Protein AF-A0A6S6R0I8-F1 (afdb_monomer)

Solvent-accessible surfa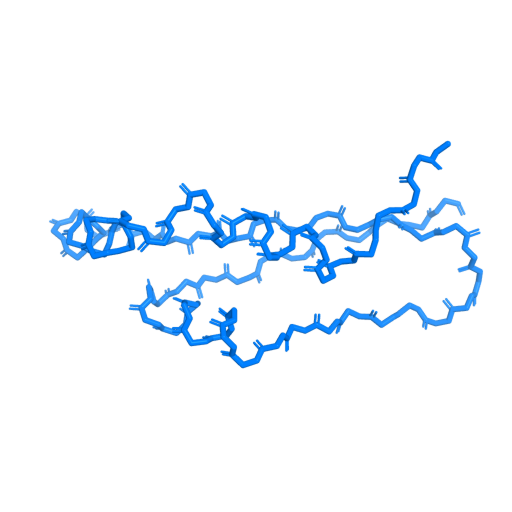ce area (backbone atoms only — not comparable to full-atom values): 4836 Å² total; per-residue (Å²): 130,90,85,72,59,67,62,58,55,53,52,52,53,46,69,74,43,61,93,42,49,69,57,54,41,54,52,22,74,74,66,80,48,82,44,70,50,80,44,73,56,76,43,92,58,97,63,87,83,81,87,78,80,56,68,73,59,50,52,49,36,57,74,52,68,37,45,82,44,78,52,80,49,79,116

Structure (mmCIF, N/CA/C/O backbone):
data_AF-A0A6S6R0I8-F1
#
_entry.id   AF-A0A6S6R0I8-F1
#
loop_
_atom_site.group_PDB
_atom_site.id
_atom_site.type_symbol
_atom_site.label_atom_id
_atom_site.label_alt_id
_atom_site.label_comp_id
_atom_site.label_asym_id
_atom_site.label_entity_id
_atom_site.label_seq_id
_atom_site.pdbx_PDB_ins_code
_atom_site.Cartn_x
_atom_site.Cartn_y
_atom_site.Cartn_z
_atom_site.occupancy
_atom_site.B_iso_or_equiv
_atom_site.auth_seq_id
_atom_site.auth_comp_id
_atom_site.auth_asym_id
_atom_site.auth_atom_id
_atom_site.pdbx_PDB_model_num
ATOM 1 N N . MET A 1 1 ? 19.192 11.592 -13.289 1.00 46.50 1 MET A N 1
ATOM 2 C CA . MET A 1 1 ? 17.912 10.978 -12.912 1.00 46.50 1 MET A CA 1
ATOM 3 C C . MET A 1 1 ? 18.282 10.003 -11.828 1.00 46.50 1 MET A C 1
ATOM 5 O O . MET A 1 1 ? 19.061 9.102 -12.113 1.00 46.50 1 MET A O 1
ATOM 9 N N . ASP A 1 2 ? 17.917 10.294 -10.585 1.00 51.69 2 ASP A N 1
ATOM 10 C CA . ASP A 1 2 ? 18.208 9.355 -9.513 1.00 51.69 2 ASP A CA 1
ATOM 11 C C . ASP A 1 2 ? 17.248 8.183 -9.719 1.00 51.69 2 ASP A C 1
ATOM 13 O O . ASP A 1 2 ? 16.034 8.343 -9.627 1.00 51.69 2 ASP A O 1
ATOM 17 N N . GLU A 1 3 ? 17.784 7.037 -10.117 1.00 55.78 3 GLU A N 1
ATOM 18 C CA . GLU A 1 3 ? 17.022 5.805 -10.266 1.00 55.78 3 GLU A CA 1
ATOM 19 C C . GLU A 1 3 ? 16.941 5.174 -8.875 1.00 55.78 3 GLU A C 1
ATOM 21 O O . GLU A 1 3 ? 17.938 4.690 -8.339 1.00 55.78 3 GLU A O 1
ATOM 26 N N . TRP A 1 4 ? 15.779 5.289 -8.236 1.00 64.56 4 TRP A N 1
ATOM 27 C CA . TRP A 1 4 ? 15.556 4.743 -6.902 1.00 64.56 4 TRP A CA 1
ATOM 28 C C . TRP A 1 4 ? 14.862 3.397 -7.051 1.00 64.56 4 TRP A C 1
ATOM 30 O O . TRP A 1 4 ? 13.825 3.291 -7.707 1.00 64.56 4 TRP A O 1
ATOM 40 N N . ASP A 1 5 ? 15.440 2.368 -6.436 1.00 76.19 5 ASP A N 1
ATOM 41 C CA . ASP A 1 5 ? 14.797 1.063 -6.328 1.00 76.19 5 ASP A CA 1
ATOM 42 C C . ASP A 1 5 ? 13.450 1.242 -5.610 1.00 76.19 5 ASP A C 1
ATOM 44 O O . ASP A 1 5 ? 13.391 1.809 -4.514 1.00 76.19 5 ASP A O 1
ATOM 48 N N . LEU A 1 6 ? 12.371 0.753 -6.232 1.00 78.38 6 LEU A N 1
ATOM 49 C CA . LEU A 1 6 ? 11.016 0.776 -5.680 1.00 78.38 6 LEU A CA 1
ATOM 50 C C . LEU A 1 6 ? 10.996 0.284 -4.230 1.00 78.38 6 LEU A C 1
ATOM 52 O O . LEU A 1 6 ? 10.285 0.845 -3.401 1.00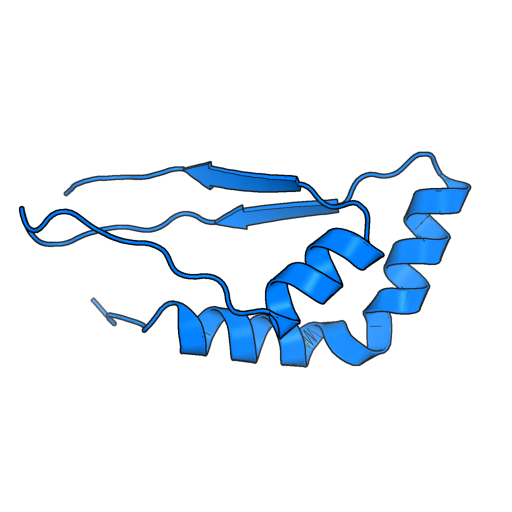 78.38 6 LEU A O 1
ATOM 56 N N . LYS A 1 7 ? 11.809 -0.727 -3.906 1.00 82.00 7 LYS A N 1
ATOM 57 C CA . LYS A 1 7 ? 11.904 -1.252 -2.548 1.00 82.00 7 LYS A CA 1
ATOM 58 C C . LYS A 1 7 ? 12.348 -0.193 -1.540 1.00 82.00 7 LYS A C 1
ATOM 60 O O . LYS A 1 7 ? 11.745 -0.091 -0.480 1.00 82.00 7 LYS A O 1
ATOM 65 N N . VAL A 1 8 ? 13.366 0.601 -1.872 1.00 85.44 8 VAL A N 1
ATOM 66 C CA . VAL A 1 8 ? 13.890 1.648 -0.978 1.00 85.44 8 VAL A CA 1
ATOM 67 C C . VAL A 1 8 ? 12.817 2.699 -0.715 1.00 85.44 8 VAL A C 1
ATOM 69 O O . VAL A 1 8 ? 12.594 3.072 0.431 1.00 85.44 8 VAL A O 1
ATOM 72 N N . ILE A 1 9 ? 12.090 3.108 -1.757 1.00 85.31 9 ILE A N 1
ATOM 73 C CA . ILE A 1 9 ? 10.996 4.078 -1.625 1.00 85.31 9 ILE A CA 1
ATOM 74 C C . ILE A 1 9 ? 9.882 3.530 -0.725 1.00 85.31 9 ILE A C 1
ATOM 76 O O . ILE A 1 9 ? 9.378 4.250 0.135 1.00 85.31 9 ILE A O 1
ATOM 80 N N . LEU A 1 10 ? 9.483 2.268 -0.910 1.00 86.88 10 LEU A N 1
ATOM 81 C CA . LEU A 1 10 ? 8.436 1.643 -0.097 1.00 86.88 10 LEU A CA 1
ATOM 82 C C . LEU A 1 10 ? 8.874 1.463 1.362 1.00 86.88 10 LEU A C 1
ATOM 84 O O . LEU A 1 10 ? 8.066 1.683 2.267 1.00 86.88 10 LEU A O 1
ATOM 88 N N . ASP A 1 11 ? 10.140 1.110 1.596 1.00 87.88 11 ASP A N 1
ATOM 89 C CA . ASP A 1 11 ? 10.725 0.999 2.933 1.00 87.88 11 ASP A CA 1
ATOM 90 C C . ASP A 1 11 ? 10.748 2.354 3.656 1.00 87.88 11 ASP A C 1
ATOM 92 O O . ASP A 1 11 ? 10.318 2.443 4.812 1.00 87.88 11 ASP A O 1
ATOM 96 N N . ASP A 1 12 ? 11.170 3.415 2.965 1.00 88.75 12 ASP A N 1
ATOM 97 C CA . ASP A 1 12 ? 11.178 4.781 3.493 1.00 88.75 12 ASP A CA 1
ATOM 98 C C . ASP A 1 12 ? 9.758 5.263 3.792 1.00 88.75 12 ASP A C 1
ATOM 100 O O . ASP A 1 12 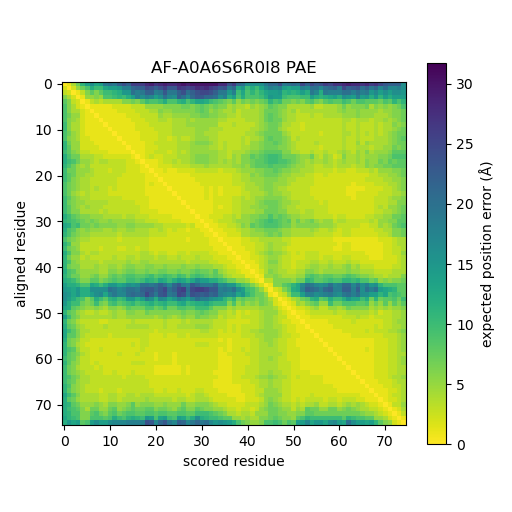? 9.477 5.736 4.897 1.00 88.75 12 ASP A O 1
ATOM 104 N N . LEU A 1 13 ? 8.836 5.078 2.840 1.00 86.81 13 LEU A N 1
ATOM 105 C CA . LEU A 1 13 ? 7.431 5.430 3.009 1.00 86.81 13 LEU A CA 1
ATOM 106 C C . LEU A 1 13 ? 6.873 4.727 4.247 1.00 86.81 13 LEU A C 1
ATOM 108 O O . LEU A 1 13 ? 6.354 5.385 5.143 1.00 86.81 13 LEU A O 1
ATOM 112 N N . ARG A 1 14 ? 7.050 3.408 4.363 1.00 8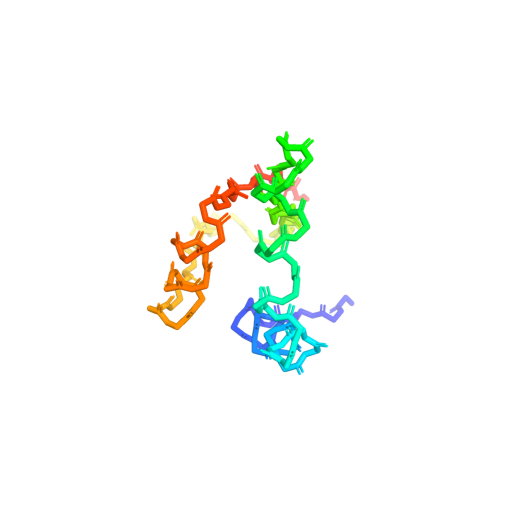7.19 14 ARG A N 1
ATOM 113 C CA . ARG A 1 14 ? 6.617 2.634 5.533 1.00 87.19 14 ARG A CA 1
ATOM 114 C C . ARG A 1 14 ? 7.190 3.194 6.831 1.00 87.19 14 ARG A C 1
ATOM 116 O O . ARG A 1 14 ? 6.447 3.352 7.801 1.00 87.19 14 ARG A O 1
ATOM 123 N N . SER A 1 15 ? 8.481 3.521 6.863 1.00 90.12 15 SER A N 1
ATOM 124 C CA . SER A 1 15 ? 9.103 4.106 8.051 1.00 90.12 15 SER A CA 1
ATOM 125 C C . SER A 1 15 ? 8.447 5.427 8.459 1.00 90.12 15 SER A C 1
ATOM 127 O O . SER A 1 15 ? 8.376 5.709 9.654 1.00 90.12 15 SER A O 1
ATOM 129 N N . MET A 1 16 ? 7.955 6.224 7.506 1.00 88.31 16 MET A N 1
ATOM 130 C CA . MET A 1 16 ? 7.356 7.534 7.779 1.00 88.31 16 MET A CA 1
ATOM 131 C C . MET A 1 16 ? 5.979 7.473 8.443 1.00 88.31 16 MET A C 1
ATOM 133 O O . MET A 1 16 ? 5.629 8.413 9.152 1.00 88.31 16 MET A O 1
ATOM 137 N N . PHE A 1 17 ? 5.182 6.426 8.199 1.00 86.69 17 PHE A N 1
ATOM 138 C CA . PHE A 1 17 ? 3.802 6.365 8.705 1.00 86.69 17 PHE A CA 1
ATOM 139 C C . PHE A 1 17 ? 3.490 5.132 9.557 1.00 86.69 17 PHE A C 1
ATOM 141 O O . PHE A 1 17 ? 2.368 5.017 10.048 1.00 86.69 17 PHE A O 1
ATOM 148 N N . SER A 1 18 ? 4.455 4.228 9.773 1.00 87.31 18 SER A N 1
ATOM 149 C CA . SER A 1 18 ? 4.258 2.986 10.540 1.00 87.31 18 SER A CA 1
ATOM 150 C C . SER A 1 18 ? 3.647 3.198 11.931 1.00 87.31 18 SER A C 1
ATOM 152 O O . SER A 1 18 ? 2.766 2.440 12.335 1.00 87.31 18 SER A O 1
ATOM 154 N N . ASP A 1 19 ? 4.038 4.257 12.643 1.00 92.88 19 ASP A N 1
ATOM 155 C CA . ASP A 1 19 ? 3.510 4.605 13.967 1.00 92.88 19 ASP A CA 1
ATOM 156 C C . ASP A 1 19 ? 2.110 5.247 13.918 1.00 92.88 19 ASP A C 1
ATOM 158 O O . ASP A 1 19 ? 1.441 5.357 14.947 1.00 92.88 19 ASP A O 1
ATOM 162 N N . LYS A 1 20 ? 1.648 5.649 12.727 1.00 94.25 20 LYS A N 1
ATOM 163 C CA . LYS A 1 20 ? 0.348 6.292 12.476 1.00 94.25 20 LYS A CA 1
ATOM 164 C C . LYS A 1 20 ? -0.679 5.384 11.813 1.00 94.25 20 LYS A C 1
ATOM 166 O O . LYS A 1 20 ? -1.840 5.770 11.725 1.00 94.25 20 LYS 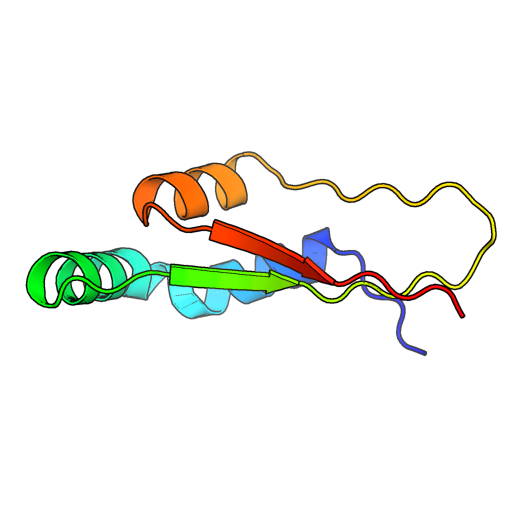A O 1
ATOM 171 N N . ILE A 1 21 ? -0.304 4.175 11.395 1.00 94.06 21 ILE A N 1
ATOM 172 C CA . ILE A 1 21 ? -1.192 3.242 10.679 1.00 94.06 21 ILE A CA 1
ATOM 173 C C . ILE A 1 21 ? -2.520 3.013 11.419 1.00 94.06 21 ILE A C 1
ATOM 175 O O . ILE A 1 21 ? -3.590 3.093 10.815 1.00 94.06 21 ILE A O 1
ATOM 179 N N . SER A 1 22 ? -2.476 2.791 12.735 1.00 95.25 22 SER A N 1
ATOM 180 C CA . SER A 1 22 ? -3.686 2.580 13.544 1.00 95.25 22 SER A CA 1
ATOM 181 C C . SER A 1 22 ? -4.576 3.826 13.622 1.00 95.25 22 SER A C 1
ATOM 183 O O . SER A 1 22 ? -5.801 3.716 13.642 1.00 95.25 22 SER A O 1
ATOM 185 N N . GLU A 1 23 ? -3.972 5.015 13.660 1.00 96.31 23 GLU A N 1
ATOM 186 C CA . GLU A 1 23 ? -4.690 6.293 13.690 1.00 96.31 23 GLU A CA 1
ATOM 187 C C . GLU A 1 23 ? -5.374 6.557 12.342 1.00 96.31 23 GLU A C 1
ATOM 189 O O . GLU A 1 23 ? -6.569 6.847 12.307 1.00 96.31 23 GLU A O 1
ATOM 194 N N . ILE A 1 24 ? -4.654 6.340 11.235 1.00 94.94 24 ILE A N 1
ATOM 195 C CA . ILE A 1 24 ? -5.192 6.426 9.871 1.00 94.94 24 ILE A CA 1
ATOM 196 C C . ILE A 1 24 ? -6.392 5.490 9.715 1.00 94.94 24 ILE A C 1
ATOM 198 O O . ILE A 1 24 ? -7.447 5.919 9.241 1.00 94.94 24 ILE A O 1
ATOM 202 N N . LYS A 1 25 ? -6.264 4.233 10.166 1.00 95.69 25 LYS A N 1
ATOM 203 C CA . LYS A 1 25 ? -7.363 3.264 10.125 1.00 95.69 25 LYS A CA 1
ATOM 204 C C . LYS A 1 25 ? -8.585 3.760 10.895 1.00 95.69 25 LYS A C 1
ATOM 206 O O . LYS A 1 25 ? -9.688 3.742 10.359 1.00 95.69 25 LYS A O 1
ATOM 211 N N . SER A 1 26 ? -8.390 4.230 12.127 1.00 96.81 26 SER A N 1
ATOM 212 C CA . SER A 1 26 ? -9.491 4.722 12.960 1.00 96.81 26 SER A CA 1
ATOM 213 C C . SER A 1 26 ? -10.215 5.906 12.321 1.00 96.81 26 SER A C 1
ATOM 215 O O . SER A 1 26 ? -11.437 5.981 12.411 1.00 96.81 26 SER A O 1
ATOM 217 N N . ILE A 1 27 ? -9.486 6.831 11.691 1.00 96.06 27 ILE A N 1
ATOM 218 C CA . ILE A 1 27 ? -10.079 7.986 11.004 1.00 96.06 27 ILE A CA 1
ATOM 219 C C . ILE A 1 27 ? -10.900 7.518 9.798 1.00 96.06 27 ILE A C 1
ATOM 221 O O . ILE A 1 27 ? -12.034 7.964 9.625 1.00 96.06 27 ILE A O 1
ATOM 225 N N . CYS A 1 28 ? -10.369 6.594 8.993 1.00 96.19 28 CYS A N 1
ATOM 226 C CA . CYS A 1 28 ? -11.081 6.067 7.828 1.00 96.19 28 CYS A CA 1
ATOM 227 C C . CYS A 1 28 ? -12.360 5.325 8.236 1.00 96.19 28 CYS A C 1
ATOM 229 O O . CYS A 1 28 ? -13.427 5.622 7.704 1.00 96.19 28 CYS A O 1
ATOM 231 N N . ASP A 1 29 ? -12.282 4.446 9.239 1.00 95.19 29 ASP A N 1
ATOM 232 C CA . ASP A 1 29 ? -13.430 3.670 9.722 1.00 95.19 29 ASP A CA 1
ATOM 233 C C . ASP A 1 29 ? -14.537 4.576 10.320 1.00 95.19 29 ASP A C 1
ATOM 235 O O . ASP A 1 29 ? -15.720 4.252 10.232 1.00 95.19 29 ASP A O 1
ATOM 239 N N . GLN A 1 30 ? -14.179 5.721 10.920 1.00 97.50 30 GLN A N 1
ATOM 240 C CA . GLN A 1 30 ? -15.140 6.674 11.503 1.00 97.50 30 GLN A CA 1
ATOM 241 C C . GLN A 1 30 ? -15.807 7.593 10.476 1.00 97.50 30 GLN A C 1
ATOM 243 O O . GLN A 1 30 ? -16.929 8.050 10.702 1.00 97.50 30 GLN A O 1
ATOM 248 N N . HIS A 1 31 ? -15.115 7.897 9.380 1.00 96.19 31 HIS A N 1
ATOM 249 C CA . HIS A 1 31 ? -15.527 8.923 8.423 1.00 96.19 31 HIS A CA 1
ATOM 250 C C . HIS A 1 31 ? -15.850 8.378 7.030 1.00 96.19 31 HIS A C 1
ATOM 252 O O . HIS A 1 31 ? -15.996 9.176 6.106 1.00 96.19 31 HIS A O 1
ATOM 258 N N . ASP A 1 32 ? -15.972 7.054 6.882 1.00 92.88 32 ASP A N 1
ATOM 259 C CA . ASP A 1 32 ? -16.122 6.383 5.580 1.00 92.88 32 ASP A CA 1
ATOM 260 C C . ASP A 1 32 ? -14.997 6.793 4.605 1.00 92.88 32 ASP A C 1
ATOM 262 O O . ASP A 1 32 ? -15.196 7.067 3.422 1.00 92.88 32 ASP A O 1
ATOM 266 N N . GLY A 1 33 ? -13.790 6.931 5.162 1.00 93.50 33 GLY A N 1
ATOM 267 C CA . GLY A 1 33 ? -12.587 7.323 4.442 1.00 93.50 33 GLY A CA 1
ATOM 268 C C . GLY A 1 33 ? -11.961 6.146 3.701 1.00 93.50 33 GLY A C 1
ATOM 269 O O . GLY A 1 33 ? -12.117 4.988 4.085 1.00 93.50 33 GLY A O 1
ATOM 270 N N . SER A 1 34 ? -11.198 6.449 2.652 1.00 95.19 34 SER A N 1
ATOM 271 C CA . SER A 1 34 ? -10.415 5.458 1.912 1.00 95.19 34 SER A CA 1
ATOM 272 C C . SER A 1 34 ? -8.950 5.872 1.857 1.00 95.19 34 SER A C 1
ATOM 274 O O . SER A 1 34 ? -8.627 7.059 1.774 1.00 95.19 34 SER A O 1
ATOM 276 N N . VAL A 1 35 ? -8.061 4.882 1.913 1.00 95.12 35 VAL A N 1
ATOM 277 C CA . VAL A 1 35 ? -6.620 5.081 1.740 1.00 95.12 35 VAL A CA 1
ATOM 278 C C . VAL A 1 35 ? -6.238 4.661 0.328 1.00 95.12 35 VAL A C 1
ATOM 280 O O . VAL A 1 35 ? -6.606 3.576 -0.127 1.00 95.12 35 VAL A O 1
ATOM 283 N N . ILE A 1 36 ? -5.487 5.517 -0.361 1.00 95.75 36 ILE A N 1
ATOM 284 C CA . ILE A 1 36 ? -4.977 5.256 -1.706 1.00 95.75 36 ILE A CA 1
ATOM 285 C C . ILE A 1 36 ? -3.465 5.464 -1.687 1.00 95.75 36 ILE A C 1
ATOM 287 O O . ILE A 1 36 ? -2.989 6.536 -1.315 1.00 95.75 36 ILE A O 1
ATOM 291 N N . PHE A 1 37 ? -2.721 4.438 -2.092 1.00 92.88 37 PHE A N 1
ATOM 292 C CA . PHE A 1 37 ? -1.301 4.547 -2.406 1.00 92.88 37 PHE A CA 1
ATOM 293 C C . PHE A 1 37 ? -1.172 4.824 -3.900 1.00 92.88 37 PHE A C 1
ATOM 295 O O . PHE A 1 37 ? -1.379 3.922 -4.710 1.00 92.88 37 PHE A O 1
ATOM 302 N N . ASP A 1 38 ? -0.880 6.075 -4.247 1.00 92.44 38 ASP A N 1
ATOM 303 C CA . ASP A 1 38 ? -0.686 6.507 -5.631 1.00 92.44 38 ASP A CA 1
ATOM 304 C C . ASP A 1 38 ? 0.792 6.374 -6.009 1.00 92.44 38 ASP A C 1
ATOM 306 O O . ASP A 1 38 ? 1.659 7.029 -5.424 1.00 92.44 38 ASP A O 1
ATOM 310 N N . ILE A 1 39 ? 1.087 5.460 -6.933 1.00 88.81 39 ILE A N 1
ATOM 311 C CA . ILE A 1 39 ? 2.446 5.079 -7.318 1.00 88.81 39 ILE A CA 1
ATOM 312 C C . ILE A 1 39 ? 2.633 5.387 -8.798 1.00 88.81 39 ILE A C 1
ATOM 314 O O . ILE A 1 39 ? 1.995 4.782 -9.659 1.00 88.81 39 ILE A O 1
ATOM 318 N N . VAL A 1 40 ? 3.558 6.301 -9.088 1.00 88.00 40 VAL A N 1
ATOM 319 C CA . VAL A 1 40 ? 3.847 6.764 -10.450 1.00 88.00 40 VAL A CA 1
ATOM 320 C C . VAL A 1 40 ? 5.263 6.347 -10.853 1.00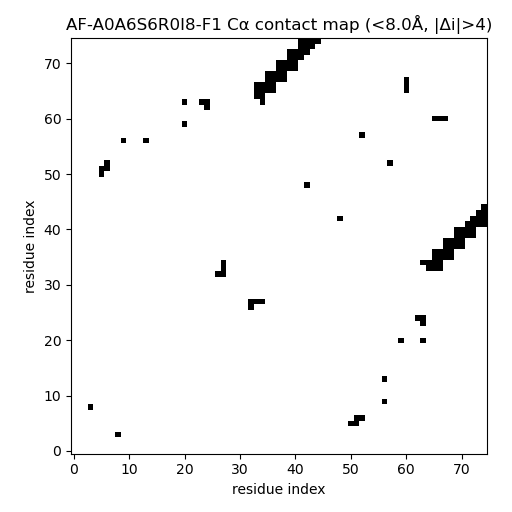 88.00 40 VAL A C 1
ATOM 322 O O . VAL A 1 40 ? 6.209 7.104 -10.627 1.00 88.00 40 VAL A O 1
ATOM 325 N N . PRO A 1 41 ? 5.460 5.127 -11.385 1.00 83.38 41 PRO A N 1
ATOM 326 C CA . PRO A 1 41 ? 6.766 4.706 -11.866 1.00 83.38 41 PRO A CA 1
ATOM 327 C C . PRO A 1 41 ? 7.065 5.274 -13.261 1.00 83.38 41 PRO A C 1
ATOM 329 O O . PRO A 1 41 ? 6.194 5.314 -14.136 1.00 83.38 41 PRO A O 1
ATOM 332 N N . SER A 1 42 ? 8.330 5.629 -13.484 1.00 81.44 42 SER A N 1
ATOM 333 C CA . SER A 1 42 ? 8.893 5.888 -14.810 1.00 81.44 42 SER A CA 1
ATOM 334 C C . SER A 1 42 ? 9.962 4.849 -15.142 1.00 81.44 42 SER A C 1
ATOM 336 O O . SER A 1 42 ? 10.736 4.432 -14.278 1.00 81.44 42 SER A O 1
ATOM 338 N N . PHE A 1 43 ? 9.995 4.408 -16.399 1.00 77.56 43 PHE A N 1
ATOM 339 C CA . PHE A 1 43 ? 10.950 3.409 -16.875 1.00 77.56 43 PHE A CA 1
ATOM 340 C C . PHE A 1 43 ? 11.769 3.970 -18.033 1.00 77.56 43 PHE A C 1
ATOM 342 O O . PHE A 1 43 ? 11.214 4.481 -19.001 1.00 77.56 43 PHE A O 1
ATOM 349 N N . SER A 1 44 ? 13.093 3.846 -17.929 1.00 72.62 44 SER A N 1
ATOM 350 C CA . SER A 1 44 ? 14.066 4.401 -18.879 1.00 72.62 44 SER A CA 1
ATOM 351 C C . SER A 1 44 ? 14.470 3.429 -19.998 1.00 72.62 44 SER A C 1
ATOM 353 O O . SER A 1 44 ? 15.312 3.763 -20.832 1.00 72.62 44 SER A O 1
ATOM 355 N N . THR A 1 45 ? 13.931 2.201 -20.016 1.00 67.56 45 THR A N 1
ATOM 356 C CA . THR A 1 45 ? 14.332 1.156 -20.974 1.00 67.56 45 THR A CA 1
ATOM 357 C C . THR A 1 45 ? 13.146 0.350 -21.505 1.00 67.56 45 THR A C 1
ATOM 359 O O . THR A 1 45 ? 12.205 0.069 -20.770 1.00 67.56 45 THR A O 1
ATOM 362 N N . ASP A 1 46 ? 13.260 -0.142 -22.746 1.00 63.47 46 ASP A N 1
ATOM 363 C CA . ASP A 1 46 ? 12.320 -1.080 -23.401 1.00 63.47 46 ASP A CA 1
ATOM 364 C C . ASP A 1 46 ? 12.258 -2.478 -22.740 1.00 63.47 46 ASP A C 1
ATOM 366 O O . ASP A 1 46 ? 11.647 -3.419 -23.264 1.00 63.47 46 ASP A O 1
ATOM 370 N N . SER A 1 47 ? 12.932 -2.669 -21.603 1.00 63.53 47 SER A N 1
ATOM 371 C CA . SER A 1 47 ? 12.827 -3.908 -20.843 1.00 63.53 47 SER A CA 1
ATOM 372 C C . SER A 1 47 ? 11.467 -3.940 -20.149 1.00 63.53 47 SER A C 1
ATOM 374 O O . SER A 1 47 ? 11.041 -2.946 -19.581 1.00 63.53 47 SER A O 1
ATOM 376 N N . LYS A 1 48 ? 10.748 -5.068 -20.234 1.00 71.12 48 LYS A N 1
ATOM 377 C CA . LYS A 1 48 ? 9.417 -5.234 -19.626 1.00 71.12 48 LYS A CA 1
ATOM 378 C C . LYS A 1 48 ? 9.491 -4.886 -18.135 1.00 71.12 48 LYS A C 1
ATOM 380 O O . LYS A 1 48 ? 10.038 -5.699 -17.383 1.00 71.12 48 LYS A O 1
ATOM 385 N N . PRO A 1 49 ? 8.961 -3.732 -17.703 1.00 74.94 49 PRO A N 1
ATOM 386 C CA . PRO A 1 49 ? 9.122 -3.325 -16.327 1.00 74.94 49 PRO A CA 1
ATOM 387 C C . PRO A 1 49 ? 8.262 -4.199 -15.420 1.00 74.94 49 PRO A C 1
ATOM 389 O O . PRO A 1 49 ? 7.147 -4.588 -15.776 1.00 74.94 49 PRO A O 1
ATOM 392 N N . ALA A 1 50 ? 8.789 -4.514 -14.241 1.00 78.12 50 ALA A N 1
ATOM 393 C CA . ALA A 1 50 ? 8.076 -5.251 -13.212 1.00 78.12 50 ALA A CA 1
ATOM 394 C C . ALA A 1 50 ? 8.063 -4.430 -11.924 1.00 78.12 50 ALA A C 1
ATOM 396 O O . ALA A 1 50 ? 9.104 -3.965 -11.467 1.00 78.12 50 ALA A O 1
ATOM 397 N N . LEU A 1 51 ? 6.877 -4.277 -11.342 1.00 83.50 51 LEU A N 1
ATOM 398 C CA . LEU A 1 51 ? 6.694 -3.713 -10.010 1.00 83.50 51 LEU A CA 1
ATOM 399 C C . LEU A 1 51 ? 6.519 -4.869 -9.033 1.00 83.50 51 LEU A C 1
ATOM 401 O O . LEU A 1 51 ? 5.711 -5.770 -9.265 1.00 83.50 51 LEU A O 1
ATOM 405 N N . TYR A 1 52 ? 7.285 -4.837 -7.952 1.00 85.44 52 TYR A N 1
ATOM 406 C CA . TYR A 1 52 ? 7.207 -5.820 -6.885 1.00 85.44 52 TYR A CA 1
ATOM 407 C C . TYR A 1 52 ? 6.885 -5.115 -5.570 1.00 85.44 52 TYR A C 1
ATOM 409 O O . TYR A 1 52 ? 7.564 -4.166 -5.186 1.00 85.44 52 TYR A O 1
ATOM 417 N N . PHE A 1 53 ? 5.867 -5.623 -4.884 1.00 89.62 53 PHE A N 1
ATOM 418 C CA . PHE A 1 53 ? 5.477 -5.209 -3.544 1.00 89.62 53 PHE A CA 1
ATOM 419 C C . PHE A 1 53 ? 5.752 -6.372 -2.597 1.00 89.62 53 PHE A C 1
ATOM 421 O O . PHE A 1 53 ? 5.323 -7.496 -2.868 1.00 89.62 53 PHE A O 1
ATOM 428 N N . ASP A 1 54 ? 6.485 -6.122 -1.515 1.00 90.31 54 ASP A N 1
ATOM 429 C CA . ASP A 1 54 ? 6.730 -7.153 -0.513 1.00 90.31 54 ASP A CA 1
ATOM 430 C C . ASP A 1 54 ? 5.519 -7.371 0.403 1.00 90.31 54 ASP A C 1
ATOM 432 O O . ASP A 1 54 ? 4.564 -6.592 0.422 1.00 90.31 54 ASP A O 1
ATOM 436 N N . ASN A 1 55 ? 5.552 -8.475 1.153 1.00 92.88 55 ASN A N 1
ATOM 437 C CA . ASN A 1 55 ? 4.456 -8.842 2.047 1.00 92.88 55 ASN A CA 1
ATOM 438 C C . ASN A 1 55 ? 4.206 -7.783 3.119 1.00 92.88 55 ASN A C 1
ATOM 440 O O . ASN A 1 55 ? 3.054 -7.545 3.450 1.00 92.88 55 ASN A O 1
ATOM 444 N N . ASP A 1 56 ? 5.247 -7.119 3.622 1.00 91.06 56 ASP A N 1
ATOM 445 C CA . ASP A 1 56 ? 5.074 -6.117 4.669 1.00 91.06 56 ASP A CA 1
ATOM 446 C C . ASP A 1 56 ? 4.279 -4.910 4.146 1.00 91.06 56 ASP A C 1
ATOM 448 O O . ASP A 1 56 ? 3.388 -4.407 4.831 1.00 91.06 56 ASP A O 1
ATOM 452 N N . PHE A 1 57 ? 4.561 -4.447 2.923 1.00 91.62 57 PHE A N 1
ATOM 453 C CA . PHE A 1 57 ? 3.756 -3.409 2.282 1.00 91.62 57 PHE A CA 1
ATOM 454 C C . PHE A 1 57 ? 2.325 -3.892 2.014 1.00 91.62 57 PHE A C 1
ATOM 456 O O . PHE A 1 57 ? 1.364 -3.173 2.292 1.00 91.62 57 PHE A O 1
ATOM 463 N N . LEU A 1 58 ? 2.161 -5.119 1.511 1.00 93.81 58 LEU A N 1
ATOM 464 C CA . LEU A 1 58 ? 0.841 -5.689 1.230 1.00 93.81 58 LEU A CA 1
ATOM 465 C C . LEU A 1 58 ? -0.002 -5.887 2.498 1.00 93.81 58 LEU A C 1
ATOM 467 O O . LEU A 1 58 ? -1.212 -5.665 2.457 1.00 93.81 58 LEU A O 1
ATOM 471 N N . ASP A 1 59 ? 0.619 -6.225 3.625 1.00 95.00 59 ASP A N 1
ATOM 472 C CA . ASP A 1 59 ? -0.042 -6.344 4.925 1.00 95.00 59 ASP A CA 1
ATOM 473 C C . ASP A 1 59 ? -0.575 -4.987 5.397 1.00 95.00 59 ASP A C 1
ATOM 475 O O . ASP A 1 59 ? -1.683 -4.906 5.930 1.00 95.00 59 ASP A O 1
ATOM 479 N N . ILE A 1 60 ? 0.160 -3.900 5.143 1.00 93.75 60 ILE A N 1
ATOM 480 C CA . ILE A 1 60 ? -0.295 -2.532 5.429 1.00 93.75 60 ILE A CA 1
ATOM 481 C C . ILE A 1 60 ? -1.473 -2.151 4.533 1.00 93.75 60 ILE A C 1
ATOM 483 O O . ILE A 1 60 ? -2.484 -1.643 5.025 1.00 93.75 60 ILE A O 1
ATOM 487 N N . VAL A 1 61 ? -1.360 -2.410 3.228 1.00 94.81 61 VAL A N 1
ATOM 488 C CA . VAL A 1 61 ? -2.441 -2.165 2.263 1.00 94.81 61 VAL A CA 1
ATOM 489 C C . VAL A 1 61 ? -3.700 -2.918 2.688 1.00 94.81 61 VAL A C 1
ATOM 491 O O . VAL A 1 61 ? -4.784 -2.337 2.727 1.00 94.81 61 VAL A O 1
ATOM 494 N N . HIS A 1 62 ? -3.554 -4.183 3.079 1.00 96.25 62 HIS A N 1
ATOM 495 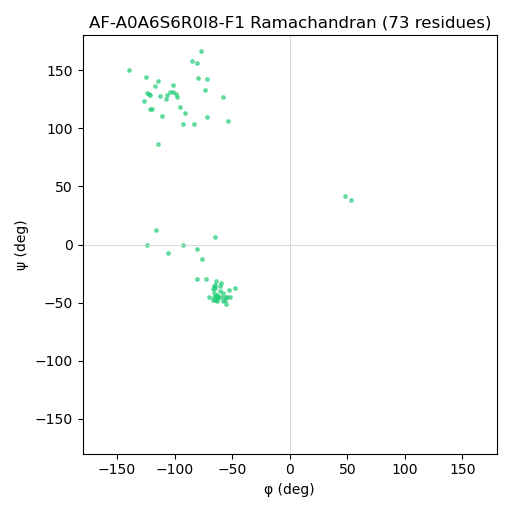C CA . HIS A 1 62 ? -4.658 -5.003 3.553 1.00 96.25 62 HIS A CA 1
ATOM 496 C C . HIS A 1 62 ? -5.255 -4.474 4.862 1.00 96.25 62 HIS A C 1
ATOM 498 O O . HIS A 1 62 ? -6.471 -4.313 4.962 1.00 96.25 62 HIS A O 1
ATOM 504 N N . TYR A 1 63 ? -4.417 -4.150 5.849 1.00 95.44 63 TYR A N 1
ATOM 505 C CA . TYR A 1 63 ? -4.852 -3.630 7.146 1.00 95.44 63 TYR A CA 1
ATOM 506 C C . TYR A 1 63 ? -5.668 -2.337 7.016 1.00 95.44 63 TYR A C 1
ATOM 508 O O . TYR A 1 63 ? -6.688 -2.165 7.689 1.00 95.44 63 TYR A O 1
ATOM 516 N N . LEU A 1 64 ? -5.236 -1.440 6.129 1.00 95.75 64 LEU A N 1
ATOM 517 C CA . LEU A 1 64 ? -5.902 -0.169 5.850 1.00 95.75 64 LEU A CA 1
ATOM 518 C C . LEU A 1 64 ? -7.100 -0.304 4.899 1.00 95.75 64 LEU A C 1
ATOM 520 O O . LEU A 1 64 ? -7.768 0.697 4.652 1.00 95.75 64 LEU A O 1
ATOM 524 N N . ASN A 1 65 ? -7.377 -1.502 4.366 1.00 95.69 65 ASN A N 1
ATOM 525 C CA . ASN A 1 65 ? -8.320 -1.706 3.262 1.00 95.69 65 ASN A CA 1
ATOM 526 C C . ASN A 1 65 ? -8.061 -0.714 2.105 1.00 95.69 65 ASN A C 1
ATOM 528 O O . ASN A 1 65 ? -8.977 -0.100 1.557 1.00 95.69 65 ASN A O 1
ATOM 532 N N . ALA A 1 66 ? -6.780 -0.498 1.803 1.00 96.00 66 ALA A N 1
ATOM 533 C CA . ALA A 1 66 ? -6.320 0.522 0.878 1.00 96.00 66 ALA A CA 1
ATOM 534 C C . ALA A 1 66 ? -6.349 0.038 -0.576 1.00 96.00 66 ALA A C 1
ATOM 536 O O . ALA A 1 66 ? -6.271 -1.155 -0.867 1.00 96.00 66 ALA A O 1
ATOM 537 N N . THR A 1 67 ? -6.397 0.993 -1.502 1.00 96.69 67 THR A N 1
ATOM 538 C CA . THR A 1 67 ? -6.211 0.742 -2.935 1.00 96.69 67 THR A CA 1
ATOM 539 C C . THR A 1 67 ? -4.797 1.130 -3.351 1.00 96.69 67 THR A C 1
ATOM 541 O O . THR A 1 67 ? -4.300 2.182 -2.953 1.00 96.69 67 THR A O 1
ATOM 544 N N . ILE A 1 68 ? -4.155 0.298 -4.172 1.00 94.56 68 ILE A N 1
ATOM 545 C CA . ILE A 1 68 ? -2.919 0.670 -4.866 1.00 94.56 68 ILE A CA 1
ATOM 546 C C . ILE A 1 68 ? -3.315 1.166 -6.254 1.00 94.56 68 ILE A C 1
ATOM 548 O O . ILE A 1 68 ? -3.899 0.414 -7.037 1.00 94.56 68 ILE A O 1
ATOM 552 N N . GLN A 1 69 ? -3.004 2.423 -6.549 1.00 94.81 69 GLN A N 1
ATOM 553 C CA . GLN A 1 69 ? -3.162 3.010 -7.871 1.00 94.81 69 GLN A CA 1
ATOM 554 C C . GLN A 1 69 ? -1.786 3.112 -8.526 1.00 94.81 69 GLN A C 1
ATOM 556 O O . GLN A 1 69 ? -0.830 3.563 -7.902 1.00 94.81 69 GLN A O 1
ATOM 561 N N . ILE A 1 70 ? -1.684 2.650 -9.772 1.00 90.88 70 ILE A N 1
ATOM 562 C CA . ILE A 1 70 ? -0.438 2.675 -10.537 1.00 90.88 70 ILE A CA 1
ATOM 563 C C . ILE A 1 70 ? -0.690 3.474 -11.809 1.00 90.88 70 ILE A C 1
ATOM 565 O O . ILE A 1 70 ? -1.488 3.045 -12.645 1.00 90.88 70 ILE A O 1
ATOM 569 N N . ASP A 1 71 ? -0.000 4.603 -11.953 1.00 88.94 71 ASP A N 1
ATOM 570 C CA . ASP A 1 71 ? 0.006 5.399 -13.181 1.00 88.94 71 ASP A CA 1
ATOM 571 C C . ASP A 1 71 ? 1.385 5.318 -13.839 1.00 88.94 71 ASP A C 1
ATOM 573 O O . ASP A 1 71 ? 2.381 5.782 -13.292 1.00 88.94 71 ASP A O 1
ATOM 577 N N . MET A 1 72 ? 1.465 4.649 -14.987 1.00 84.31 72 MET A N 1
ATOM 578 C CA . MET A 1 72 ? 2.735 4.258 -15.594 1.00 84.31 72 MET A CA 1
ATOM 579 C C . MET A 1 72 ? 3.055 5.112 -16.815 1.00 84.31 72 MET A C 1
ATOM 581 O O . MET A 1 72 ? 2.270 5.166 -17.763 1.00 84.31 72 MET A O 1
ATOM 585 N N . TYR A 1 73 ? 4.269 5.662 -16.834 1.00 77.31 73 TYR A N 1
ATOM 586 C CA . TYR A 1 73 ? 4.802 6.413 -17.966 1.00 77.31 73 TYR A CA 1
ATOM 587 C C . TYR A 1 73 ? 6.034 5.711 -18.549 1.00 77.31 73 TYR A C 1
ATOM 589 O O .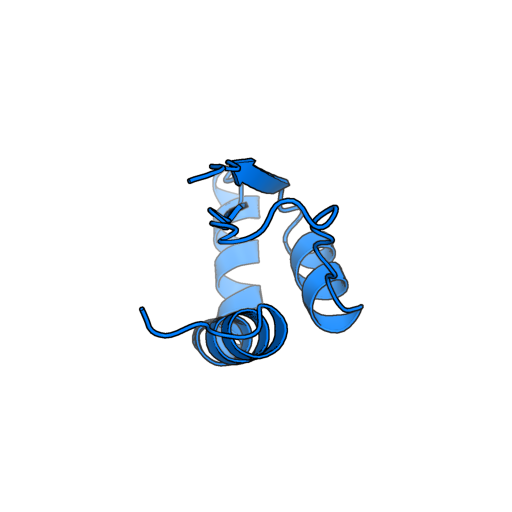 TYR A 1 73 ? 6.904 5.231 -17.819 1.00 77.31 73 TYR A O 1
ATOM 597 N N . VAL A 1 74 ? 6.092 5.648 -19.879 1.00 70.69 74 VAL A N 1
ATOM 598 C CA . VAL A 1 74 ? 7.261 5.194 -20.644 1.00 70.69 74 VAL A CA 1
ATOM 599 C C . VAL A 1 74 ? 7.874 6.436 -21.288 1.00 70.69 74 VAL A C 1
ATOM 601 O O . VAL A 1 74 ? 7.140 7.183 -21.942 1.00 70.69 74 VAL A O 1
ATOM 604 N N . GLU A 1 75 ? 9.166 6.676 -21.055 1.00 64.38 75 GLU A N 1
ATOM 605 C CA . GLU A 1 75 ? 9.917 7.779 -21.684 1.00 64.38 75 GLU A CA 1
ATOM 606 C C . GLU A 1 75 ? 10.424 7.420 -23.087 1.00 64.38 75 GLU A C 1
ATOM 608 O O . GLU A 1 75 ? 10.836 6.257 -23.299 1.00 64.38 75 GLU A O 1
#

Mean predicted aligned error: 5.24 Å

Organism: NCBI:txid433286

Inter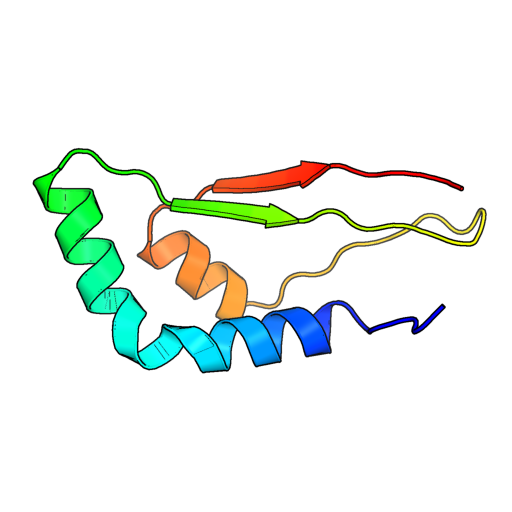Pro domains:
  IPR025459 Domain of unknown function DUF4279 [PF14106] (6-74)

Foldseek 3Di:
DPDDDPVVVLVVVCVVCVVPLVVLLVVCVVPVHAAEAEAEDEDADPPPDDDDDDPVSVVSCVSSVYYYHYDYDYD

Sequence (75 aa):
MDEWDLKVILDDLRSMFSDKISEIKSICDQHDGSVIFDIVPSFSTDSKPALYFDNDFLDIVHYLNATIQIDMYVE

Nearest PDB structures (foldseek):
  4a26-assembly1_A  TM=4.268E-01  e=1.587E+00  Leishmania major
  4a26-assembly1_B  TM=4.264E-01  e=4.420E+00  Leishmania major
  9iuo-assembly1_A  TM=4.517E-01  e=8.748E+00  Homo sapiens
  3fzv-assembly1_A  TM=3.797E-01  e=8.748E+00  Pseudomonas aeruginosa PAO1

Radius of gyration: 14.26 Å; Cα contacts (8 Å, |Δi|>4): 62; chains: 1; bounding box: 34×20×37 Å

Secondary structure (DSSP, 8-state):
-----HHHHHHHHHHHHGGGHHHHHHHHHHHT---EEEE--EE-SSS-------HHHHHHHHHTTPEEEE--EE-

pLDDT: mean 86.25, std 11.54, range [46.5, 97.5]